Protein AF-A0A7V6GM90-F1 (afdb_monomer)

Sequence (138 aa):
MFFKKKVEKPKNPIGLILYRYDEILKNKIGKIIKIAVAGGKISPKRNSKLFGTVMCDFEEMKESISKEKLKTDYRSDKARDIVIEMIKDTENIVHALNEEGSSDYESKAILIKDLQNAINEKRATIRSKLRDVESDYY

Mean predicted aligned error: 7.91 Å

pLDDT: mean 79.5, std 15.37, range [30.75, 93.81]

Secondary structure (DSSP, 8-state):
-------PPPSSHHHHHHHHHHHIIIIIIHHHHHHHHTT----HHHHHHHHHHHHHHHHHHHHHTSTTT----HHHHHHHHHHHHHHHHHHHHHHHHH-SS---HHHHHHHHHHHHHHHHHHHHHHHHHHHHHHHTT-

Nearest PDB structures (foldseek):
  7o3y-assembly1_E  TM=4.471E-01  e=9.453E+00  Synechocystis sp. PCC 6803 substr. Kazusa
  2rai-assembly1_B  TM=3.451E-01  e=7.734E+00  Homo sapiens
  2raj-assembly1_A  TM=2.944E-01  e=6.996E+00  Homo sapiens

Foldseek 3Di:
DDPPDPPPQDPDLLSNLVVVVVCCCVPQCVVVLVCLLVLHDADLVVCVVSLVVLVVSLVVSLVCLDCVNDPDDPLVVVSSVLSNVLSVLVNVLSVLRNDPDDPCSPVNSVSSVVSVVSSVVSVVVSVVSVVVVVVVVD

Radius of gyration: 16.61 Å; Cα contacts (8 Å, |Δi|>4): 86; chains: 1; bounding box: 51×23×41 Å

Structure (mmCIF, N/CA/C/O backbone):
data_AF-A0A7V6GM90-F1
#
_entry.id   AF-A0A7V6GM90-F1
#
loop_
_atom_site.group_PDB
_atom_site.id
_atom_site.type_symbol
_atom_site.label_atom_id
_atom_site.label_alt_id
_atom_site.label_comp_id
_atom_site.label_asym_id
_atom_site.label_entity_id
_atom_site.label_seq_id
_atom_site.pdbx_PDB_ins_code
_atom_site.Cartn_x
_atom_site.Cartn_y
_atom_site.Cartn_z
_atom_site.occupancy
_atom_site.B_iso_or_equiv
_atom_site.auth_seq_id
_atom_site.auth_comp_id
_atom_site.auth_asym_id
_atom_site.auth_atom_id
_atom_site.pdbx_PDB_model_num
ATOM 1 N N . MET A 1 1 ? -32.138 7.429 -10.829 1.00 39.66 1 MET A N 1
ATOM 2 C CA . MET A 1 1 ? -30.930 8.282 -10.750 1.00 39.66 1 MET A CA 1
ATOM 3 C C . MET A 1 1 ? -30.227 7.950 -9.437 1.00 39.66 1 MET A C 1
ATOM 5 O O . MET A 1 1 ? -30.661 8.402 -8.388 1.00 39.66 1 MET A O 1
ATOM 9 N N . PHE A 1 2 ? -29.249 7.040 -9.452 1.00 40.84 2 PHE A N 1
ATOM 10 C CA . PHE A 1 2 ? -28.558 6.621 -8.228 1.00 40.84 2 PHE A CA 1
ATOM 11 C C . PHE A 1 2 ? -27.579 7.721 -7.812 1.00 40.84 2 PHE A C 1
ATOM 13 O O . PHE A 1 2 ? -26.503 7.855 -8.396 1.00 40.84 2 PHE A O 1
ATOM 20 N N . PHE A 1 3 ? -27.959 8.534 -6.826 1.00 42.16 3 PHE A N 1
ATOM 21 C CA . PHE A 1 3 ? -27.029 9.442 -6.168 1.00 42.16 3 PHE A CA 1
ATOM 22 C C . PHE A 1 3 ? -25.911 8.596 -5.552 1.00 42.16 3 PHE A C 1
ATOM 24 O O . PHE A 1 3 ? -26.138 7.863 -4.590 1.00 42.16 3 PHE A O 1
ATOM 31 N N . LYS A 1 4 ? -24.695 8.668 -6.110 1.00 40.38 4 LYS A N 1
ATOM 32 C CA . LYS A 1 4 ? -23.501 8.200 -5.400 1.00 40.38 4 LYS A CA 1
ATOM 33 C C . LYS A 1 4 ? -23.453 8.976 -4.087 1.00 40.38 4 LYS A C 1
ATOM 35 O O . LYS A 1 4 ? -23.179 10.175 -4.099 1.00 40.38 4 LYS A O 1
ATOM 40 N N . LYS A 1 5 ? -23.759 8.300 -2.977 1.00 43.19 5 LYS A N 1
ATOM 41 C CA . LYS A 1 5 ? -23.595 8.829 -1.621 1.00 43.19 5 LYS A CA 1
ATOM 42 C C . LYS A 1 5 ? -22.172 9.393 -1.549 1.00 43.19 5 LYS A C 1
ATOM 44 O O . LYS A 1 5 ? -21.223 8.669 -1.860 1.00 43.19 5 LYS A O 1
ATOM 49 N N . LYS A 1 6 ? -22.018 10.694 -1.259 1.00 45.88 6 LYS A N 1
ATOM 50 C CA . LYS A 1 6 ? -20.689 11.276 -1.014 1.00 45.88 6 LYS A CA 1
ATOM 51 C C . LYS A 1 6 ? -20.032 10.402 0.052 1.00 45.88 6 LYS A C 1
ATOM 53 O O . LYS A 1 6 ? -20.677 10.087 1.047 1.00 45.88 6 LYS A O 1
ATOM 58 N N . VAL A 1 7 ? -18.801 9.960 -0.196 1.00 53.28 7 VAL A N 1
ATOM 59 C CA . VAL A 1 7 ? -18.032 9.219 0.806 1.00 53.28 7 VAL A CA 1
ATOM 60 C C . VAL A 1 7 ? -17.772 10.207 1.937 1.00 53.28 7 VAL A C 1
ATOM 62 O O . VAL A 1 7 ? -16.913 11.077 1.818 1.00 53.28 7 VAL A O 1
ATOM 65 N N . GLU A 1 8 ? -18.602 10.161 2.973 1.00 58.19 8 GLU A N 1
ATOM 66 C CA . GLU A 1 8 ? -18.388 10.951 4.176 1.00 58.19 8 GLU A CA 1
ATOM 67 C C . GLU A 1 8 ? -17.139 10.429 4.879 1.00 58.19 8 GLU A C 1
ATOM 69 O O . GLU A 1 8 ? -16.893 9.222 4.943 1.00 58.19 8 GLU A O 1
ATOM 74 N N . LYS A 1 9 ? -16.323 11.356 5.383 1.00 61.56 9 LYS A N 1
ATOM 75 C CA . LYS A 1 9 ? -15.114 11.032 6.134 1.00 61.56 9 LYS A CA 1
ATOM 76 C C . LYS A 1 9 ? -15.503 10.158 7.340 1.00 61.56 9 LYS A C 1
ATOM 78 O O . LYS A 1 9 ? -16.331 10.602 8.139 1.00 61.56 9 LYS A O 1
ATOM 83 N N . PRO A 1 10 ? -14.929 8.951 7.500 1.00 64.00 10 PRO A N 1
ATOM 84 C CA . PRO A 1 10 ? -15.309 8.065 8.593 1.00 64.00 10 PRO A CA 1
ATOM 85 C C . PRO A 1 10 ? -15.008 8.696 9.955 1.00 64.00 10 PRO A C 1
ATOM 87 O O . PRO A 1 10 ? -13.974 9.345 10.128 1.00 64.00 10 PRO A O 1
ATOM 90 N N . LYS A 1 11 ? -15.906 8.490 10.926 1.00 66.56 11 LYS A N 1
ATOM 91 C CA . LYS A 1 11 ? -15.727 8.955 12.314 1.00 66.56 11 LYS A CA 1
ATOM 92 C C . LYS A 1 11 ? -14.864 8.001 13.148 1.00 66.56 11 LYS A C 1
ATOM 94 O O . LYS A 1 11 ? -14.221 8.442 14.094 1.00 66.56 11 LYS A O 1
ATOM 99 N N . ASN A 1 12 ? -14.829 6.713 12.792 1.00 74.19 12 ASN A N 1
ATOM 100 C CA . ASN A 1 12 ? -13.954 5.726 13.427 1.00 74.19 12 ASN A CA 1
ATOM 101 C C . ASN A 1 12 ? -12.483 5.987 13.020 1.00 74.19 12 ASN A C 1
ATOM 103 O O . ASN A 1 12 ? -12.217 6.090 11.818 1.00 74.19 12 ASN A O 1
ATOM 107 N N . PRO A 1 13 ? -11.528 6.038 13.972 1.00 76.50 13 PRO A N 1
ATOM 108 C CA . PRO A 1 13 ? -10.098 6.212 13.699 1.00 76.50 13 PRO A CA 1
ATOM 109 C C . PRO A 1 13 ? -9.518 5.250 12.649 1.00 76.50 13 PRO A C 1
ATOM 111 O O . PRO A 1 13 ? -8.800 5.686 11.752 1.00 76.50 13 PRO A O 1
ATOM 114 N N . ILE A 1 14 ? -9.874 3.963 12.688 1.00 79.50 14 ILE A N 1
ATOM 115 C CA . ILE A 1 14 ? -9.407 2.959 11.716 1.00 79.50 14 ILE A CA 1
ATOM 116 C C . ILE A 1 14 ? -10.013 3.225 10.336 1.00 79.50 14 ILE A C 1
ATOM 118 O O . ILE A 1 14 ? -9.309 3.198 9.326 1.00 79.50 14 ILE A O 1
ATOM 122 N N . GLY A 1 15 ? -11.308 3.547 10.289 1.00 78.25 15 GLY A N 1
ATOM 123 C CA . GLY A 1 15 ? -11.984 3.933 9.050 1.00 78.25 15 GLY A CA 1
ATOM 124 C C . GLY A 1 15 ? -11.352 5.174 8.415 1.00 78.25 15 GLY A C 1
ATOM 125 O O . GLY A 1 15 ? -11.141 5.220 7.205 1.00 78.25 15 GLY A O 1
ATOM 126 N N . LEU A 1 16 ? -10.992 6.167 9.231 1.00 81.12 16 LEU A N 1
ATOM 127 C CA . LEU A 1 16 ? -10.333 7.385 8.772 1.00 81.12 16 LEU A CA 1
ATOM 128 C C . LEU A 1 16 ? -8.952 7.096 8.171 1.00 81.12 16 LEU A C 1
ATOM 130 O O . LEU A 1 16 ? -8.565 7.704 7.173 1.00 81.12 16 LEU A O 1
ATOM 134 N N . ILE A 1 17 ? -8.215 6.163 8.760 1.00 84.44 17 ILE A N 1
ATOM 135 C CA . ILE A 1 17 ? -6.889 5.774 8.285 1.00 84.44 17 ILE A CA 1
ATOM 136 C C . ILE A 1 17 ? -6.986 5.001 6.977 1.00 84.44 17 ILE A C 1
ATOM 138 O O . ILE A 1 17 ? -6.261 5.315 6.039 1.00 84.44 17 ILE A O 1
ATOM 142 N N . LEU A 1 18 ? -7.945 4.088 6.854 1.00 83.88 18 LEU A N 1
ATOM 143 C CA . LEU A 1 18 ? -8.252 3.438 5.580 1.00 83.88 18 LEU A CA 1
ATOM 144 C C . LEU A 1 18 ? -8.627 4.450 4.495 1.00 83.88 18 LEU A C 1
ATOM 146 O O . LEU A 1 18 ? -8.143 4.358 3.372 1.00 83.88 18 LEU A O 1
ATOM 150 N N . TYR A 1 19 ? -9.435 5.455 4.837 1.00 82.88 19 TYR A N 1
ATOM 151 C CA . TYR A 1 19 ? -9.781 6.529 3.910 1.00 82.88 19 TYR A CA 1
ATOM 152 C C . TYR A 1 19 ? -8.533 7.298 3.440 1.00 82.88 19 TYR A C 1
ATOM 154 O O . TYR A 1 19 ? -8.343 7.490 2.240 1.00 82.88 19 TYR A O 1
ATOM 162 N N . ARG A 1 20 ? -7.642 7.686 4.363 1.00 86.06 20 ARG A N 1
ATOM 163 C CA . ARG A 1 20 ? -6.373 8.361 4.027 1.00 86.06 20 ARG A CA 1
ATOM 164 C C . ARG A 1 20 ? -5.456 7.483 3.175 1.00 86.06 20 ARG A C 1
ATOM 166 O O . ARG A 1 20 ? -4.880 7.965 2.203 1.00 86.06 20 ARG A O 1
ATOM 173 N N . TYR A 1 21 ? -5.363 6.196 3.501 1.00 88.88 21 TYR A N 1
ATOM 174 C CA . TYR A 1 21 ? -4.591 5.213 2.743 1.00 88.88 21 TYR A CA 1
ATOM 175 C C . TYR A 1 21 ? -5.094 5.132 1.294 1.00 88.88 21 TYR A C 1
ATOM 177 O O . TYR A 1 21 ? -4.315 5.212 0.340 1.00 88.88 21 TYR A O 1
ATOM 185 N N . ASP A 1 22 ? -6.415 5.050 1.119 1.00 86.56 22 ASP A N 1
ATOM 186 C CA . ASP A 1 22 ? -7.063 5.017 -0.190 1.00 86.56 22 ASP A CA 1
ATOM 187 C C . ASP A 1 22 ? -6.796 6.304 -0.992 1.00 86.56 22 ASP A C 1
ATOM 189 O O . ASP A 1 22 ? -6.551 6.236 -2.202 1.00 86.56 22 ASP A O 1
ATOM 193 N N . GLU A 1 23 ? -6.795 7.471 -0.340 1.00 88.06 23 GLU A N 1
ATOM 194 C CA . GLU A 1 23 ? -6.454 8.745 -0.979 1.00 88.06 23 GLU A CA 1
ATOM 195 C C . GLU A 1 23 ? -4.996 8.801 -1.442 1.00 88.06 23 GLU A C 1
ATOM 197 O O . GLU A 1 23 ? -4.742 9.251 -2.562 1.00 88.06 23 GLU A O 1
ATOM 202 N N . ILE A 1 24 ? -4.045 8.307 -0.645 1.00 89.50 24 ILE A N 1
ATOM 203 C CA . ILE A 1 24 ? -2.628 8.223 -1.036 1.00 89.50 24 ILE A CA 1
ATOM 204 C C . ILE A 1 24 ? -2.479 7.332 -2.270 1.00 89.50 24 ILE A C 1
ATOM 206 O O . ILE A 1 24 ? -1.895 7.750 -3.278 1.00 89.50 24 ILE A O 1
ATOM 210 N N . LEU A 1 25 ? -3.071 6.134 -2.244 1.00 87.31 25 LEU A N 1
ATOM 211 C CA . LEU A 1 25 ? -3.025 5.218 -3.381 1.00 87.31 25 LEU A CA 1
ATOM 212 C C . LEU A 1 25 ? -3.652 5.822 -4.635 1.00 87.31 25 LEU A C 1
ATOM 214 O O . LEU A 1 25 ? -3.119 5.658 -5.727 1.00 87.31 25 LEU A O 1
ATOM 218 N N . LYS A 1 26 ? -4.777 6.525 -4.512 1.00 87.38 26 LYS A N 1
ATOM 219 C CA . LYS A 1 26 ? -5.480 7.073 -5.673 1.00 87.38 26 LYS A CA 1
ATOM 220 C C . LYS A 1 26 ? -4.796 8.314 -6.243 1.00 87.38 26 LYS A C 1
ATOM 222 O O . LYS A 1 26 ? -4.665 8.428 -7.463 1.00 87.38 26 LYS A O 1
ATOM 227 N N . ASN A 1 27 ? -4.388 9.235 -5.374 1.00 88.31 27 ASN A N 1
ATOM 228 C CA . ASN A 1 27 ? -4.007 10.591 -5.763 1.00 88.31 27 ASN A CA 1
ATOM 229 C C . ASN A 1 27 ? -2.490 10.788 -5.841 1.00 88.31 27 ASN A C 1
ATOM 231 O O . ASN A 1 27 ? -2.042 11.580 -6.667 1.00 88.31 27 ASN A O 1
ATOM 235 N N . LYS A 1 28 ? -1.703 10.077 -5.020 1.00 88.69 28 LYS A N 1
ATOM 236 C CA . LYS A 1 28 ? -0.241 10.240 -4.966 1.00 88.69 28 LYS A CA 1
ATOM 237 C C . LYS A 1 28 ? 0.471 9.216 -5.849 1.00 88.69 28 LYS A C 1
ATOM 239 O O . LYS A 1 28 ? 1.167 9.602 -6.782 1.00 88.69 28 LYS A O 1
ATOM 244 N N . ILE A 1 29 ? 0.257 7.918 -5.621 1.00 90.25 29 ILE A N 1
ATOM 245 C CA . ILE A 1 29 ? 1.088 6.856 -6.237 1.00 90.25 29 ILE A CA 1
ATOM 246 C C . ILE A 1 29 ? 0.382 6.000 -7.294 1.00 90.25 29 ILE A C 1
ATOM 248 O O . ILE A 1 29 ? 1.037 5.290 -8.055 1.00 90.25 29 ILE A O 1
ATOM 252 N N . GLY A 1 30 ? -0.939 6.110 -7.441 1.00 89.94 30 GLY A N 1
ATOM 253 C CA . GLY A 1 30 ? -1.724 5.209 -8.292 1.00 89.94 30 GLY A CA 1
ATOM 254 C C . GLY A 1 30 ? -1.358 5.232 -9.773 1.00 89.94 30 GLY A C 1
ATOM 255 O O . GLY A 1 30 ? -1.372 4.189 -10.424 1.00 89.94 30 GLY A O 1
ATOM 256 N N . LYS A 1 31 ? -0.998 6.398 -10.327 1.00 90.69 31 LYS A N 1
ATOM 257 C CA . LYS A 1 31 ? -0.543 6.491 -11.727 1.00 90.69 31 LYS A CA 1
ATOM 258 C C . LYS A 1 31 ? 0.802 5.793 -11.933 1.00 90.69 31 LYS A C 1
ATOM 260 O O . LYS A 1 31 ? 0.968 5.098 -12.928 1.00 90.69 31 LYS A O 1
ATOM 265 N N . ILE A 1 32 ? 1.726 5.950 -10.988 1.00 90.00 32 ILE A N 1
ATOM 266 C CA . ILE A 1 32 ? 3.071 5.365 -11.055 1.00 90.00 32 ILE A CA 1
ATOM 267 C C . ILE A 1 32 ? 2.976 3.846 -10.989 1.00 90.00 32 ILE A C 1
ATOM 269 O O . ILE A 1 32 ? 3.553 3.163 -11.828 1.00 90.00 32 ILE A O 1
ATOM 273 N N . ILE A 1 33 ? 2.178 3.325 -10.054 1.00 90.12 33 ILE A N 1
ATOM 274 C CA . ILE A 1 33 ? 1.984 1.881 -9.915 1.00 90.12 33 ILE A CA 1
ATOM 275 C C . ILE A 1 33 ? 1.371 1.290 -11.189 1.00 90.12 33 ILE A C 1
ATOM 277 O O . ILE A 1 33 ? 1.848 0.273 -11.676 1.00 90.12 33 ILE A O 1
ATOM 281 N N . LYS A 1 34 ? 0.363 1.946 -11.783 1.00 90.69 34 LYS A N 1
ATOM 282 C CA . LYS A 1 34 ? -0.235 1.48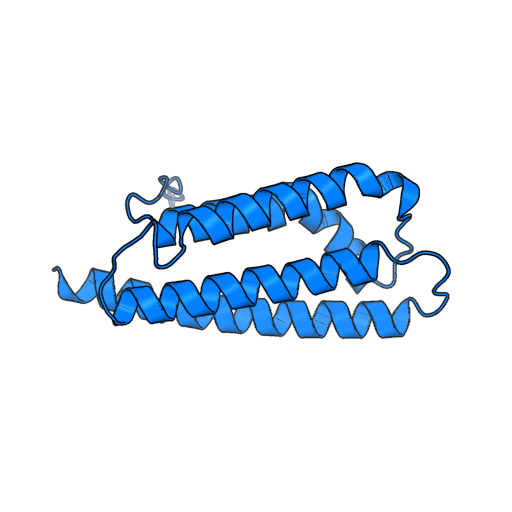5 -13.049 1.00 90.69 34 LYS A CA 1
ATOM 283 C C . LYS A 1 34 ? 0.782 1.390 -14.184 1.00 90.69 34 LYS A C 1
ATOM 285 O O . LYS A 1 34 ? 0.752 0.425 -14.937 1.00 90.69 34 LYS A O 1
ATOM 290 N N . ILE A 1 35 ? 1.658 2.386 -14.307 1.00 89.56 35 ILE A N 1
ATOM 291 C CA . ILE A 1 35 ? 2.713 2.381 -15.325 1.00 89.56 35 ILE A CA 1
ATOM 292 C C . ILE A 1 35 ? 3.694 1.235 -15.055 1.00 89.56 35 ILE A C 1
ATOM 294 O O . ILE A 1 35 ? 4.033 0.509 -15.982 1.00 89.56 35 ILE A O 1
ATOM 298 N N . ALA A 1 36 ? 4.103 1.034 -13.801 1.00 88.50 36 ALA A N 1
ATOM 299 C CA . ALA A 1 36 ? 5.039 -0.026 -13.435 1.00 88.50 36 ALA A CA 1
ATOM 300 C C . ALA A 1 36 ? 4.474 -1.436 -13.671 1.00 88.50 36 ALA A C 1
ATOM 302 O O . ALA A 1 36 ? 5.163 -2.281 -14.229 1.00 88.50 36 ALA A O 1
ATOM 303 N N . VAL A 1 37 ? 3.203 -1.679 -13.331 1.00 88.56 37 VAL A N 1
ATOM 304 C CA . VAL A 1 37 ? 2.519 -2.961 -13.598 1.00 88.56 37 VAL A CA 1
ATOM 305 C C . VAL A 1 37 ? 2.390 -3.235 -15.100 1.00 88.56 37 VAL A C 1
ATOM 307 O O . VAL A 1 37 ? 2.384 -4.388 -15.516 1.00 88.56 37 VAL A O 1
ATOM 310 N N . ALA A 1 38 ? 2.329 -2.192 -15.930 1.00 88.12 38 ALA A N 1
ATOM 311 C CA . ALA A 1 38 ? 2.358 -2.320 -17.386 1.00 88.12 38 ALA A CA 1
ATOM 312 C C . ALA A 1 38 ? 3.776 -2.552 -17.957 1.00 88.12 38 ALA A C 1
ATOM 314 O O . ALA A 1 38 ? 3.957 -2.471 -19.169 1.00 88.12 38 ALA A O 1
ATOM 315 N N . GLY A 1 39 ? 4.787 -2.779 -17.107 1.00 84.06 39 GLY A N 1
ATOM 316 C CA . GLY A 1 39 ? 6.193 -2.912 -17.511 1.00 84.06 39 GLY A CA 1
ATOM 317 C C . GLY A 1 39 ? 6.855 -1.580 -17.883 1.00 84.06 39 GLY A C 1
ATOM 318 O O . GLY A 1 39 ? 7.929 -1.550 -18.482 1.00 84.06 39 GLY A O 1
ATOM 319 N N . GLY A 1 40 ? 6.213 -0.454 -17.567 1.00 83.94 40 GLY A N 1
ATOM 320 C CA . GLY A 1 40 ? 6.696 0.873 -17.914 1.00 83.94 40 GLY A CA 1
ATOM 321 C C . GLY A 1 40 ? 7.881 1.320 -17.058 1.00 83.94 40 GLY A C 1
ATOM 322 O O . GLY A 1 40 ? 7.942 1.088 -15.850 1.00 83.94 40 GLY A O 1
ATOM 323 N N . LYS A 1 41 ? 8.807 2.054 -17.681 1.00 82.81 41 LYS A N 1
ATOM 324 C CA . LYS A 1 41 ? 9.975 2.616 -16.999 1.00 82.81 41 LYS A CA 1
ATOM 325 C C . LYS A 1 41 ? 9.583 3.794 -16.106 1.00 82.81 41 LYS A C 1
ATOM 327 O O . LYS A 1 41 ? 9.188 4.856 -16.587 1.00 82.81 41 LYS A O 1
ATOM 332 N N . ILE A 1 42 ? 9.772 3.628 -14.801 1.00 85.88 42 ILE A N 1
ATOM 333 C CA . ILE A 1 42 ? 9.669 4.705 -13.811 1.00 85.88 42 ILE A CA 1
ATOM 334 C C . ILE A 1 42 ? 11.053 5.317 -13.597 1.00 85.88 42 ILE A C 1
ATOM 336 O O . ILE A 1 42 ? 12.058 4.615 -13.582 1.00 85.88 42 ILE A O 1
ATOM 340 N N . SER A 1 43 ? 11.116 6.643 -13.460 1.00 86.06 43 SER A N 1
ATOM 341 C CA . SER A 1 43 ? 12.348 7.347 -13.093 1.00 86.06 43 SER A CA 1
ATOM 342 C C . SER A 1 43 ? 12.342 7.627 -11.587 1.00 86.06 43 SER A C 1
ATOM 344 O O . SER A 1 43 ? 11.569 8.494 -11.164 1.00 86.06 43 SER A O 1
ATOM 346 N N . PRO A 1 44 ? 13.189 6.956 -10.783 1.00 85.00 44 PRO A N 1
ATOM 347 C CA . PRO A 1 44 ? 13.267 7.200 -9.344 1.00 85.00 44 PRO A CA 1
ATOM 348 C C . PRO A 1 44 ? 13.590 8.658 -9.023 1.00 85.00 44 PRO A C 1
ATOM 350 O O . PRO A 1 44 ? 12.849 9.304 -8.292 1.00 85.00 44 PRO A O 1
ATOM 353 N N . LYS A 1 45 ? 14.592 9.246 -9.695 1.00 86.25 45 LYS A N 1
ATOM 354 C CA . LYS A 1 45 ? 14.984 10.658 -9.511 1.00 86.25 45 LYS A CA 1
ATOM 355 C C . LYS A 1 45 ? 13.833 11.647 -9.672 1.00 86.25 45 LYS A C 1
ATOM 357 O O . LYS A 1 45 ? 13.748 12.610 -8.920 1.00 86.25 45 LYS A O 1
ATOM 362 N N . ARG A 1 46 ? 12.941 11.419 -10.644 1.00 86.38 46 ARG A N 1
ATOM 363 C CA . ARG A 1 46 ? 11.780 12.296 -10.877 1.00 86.38 46 ARG A CA 1
ATOM 364 C C . ARG A 1 46 ? 10.692 12.138 -9.815 1.00 86.38 46 ARG A C 1
ATOM 366 O O . ARG A 1 46 ? 9.911 13.062 -9.625 1.00 86.38 46 ARG A O 1
ATOM 373 N N . ASN A 1 47 ? 10.632 10.987 -9.147 1.00 87.88 47 ASN A N 1
ATOM 374 C CA . ASN A 1 47 ? 9.574 10.642 -8.197 1.00 87.88 47 ASN A CA 1
ATOM 375 C C . ASN A 1 47 ? 10.057 10.581 -6.738 1.00 87.88 47 ASN A C 1
ATOM 377 O O . ASN A 1 47 ? 9.235 10.413 -5.844 1.00 87.88 47 ASN A O 1
ATOM 381 N N . SER A 1 48 ? 11.349 10.776 -6.470 1.00 87.50 48 SER A N 1
ATOM 382 C CA . SER A 1 48 ? 11.966 10.631 -5.144 1.00 87.50 48 SER A CA 1
ATOM 383 C C . SER A 1 48 ? 11.280 11.471 -4.063 1.00 87.50 48 SER A C 1
ATOM 385 O O . SER A 1 48 ? 10.961 10.960 -2.994 1.00 87.50 48 SER A O 1
ATOM 387 N N . LYS A 1 49 ? 10.961 12.739 -4.357 1.00 90.50 49 LYS A N 1
ATOM 388 C CA . LYS A 1 49 ? 10.241 13.627 -3.426 1.00 90.50 49 LYS A CA 1
ATOM 389 C C . LYS A 1 49 ? 8.833 13.118 -3.105 1.00 90.50 49 LYS A C 1
ATOM 391 O O . LYS A 1 49 ? 8.381 13.211 -1.965 1.00 90.50 49 LYS A O 1
ATOM 396 N N . LEU A 1 50 ? 8.136 12.590 -4.110 1.00 91.81 50 LEU A N 1
ATOM 397 C CA . LEU A 1 50 ? 6.803 12.019 -3.940 1.00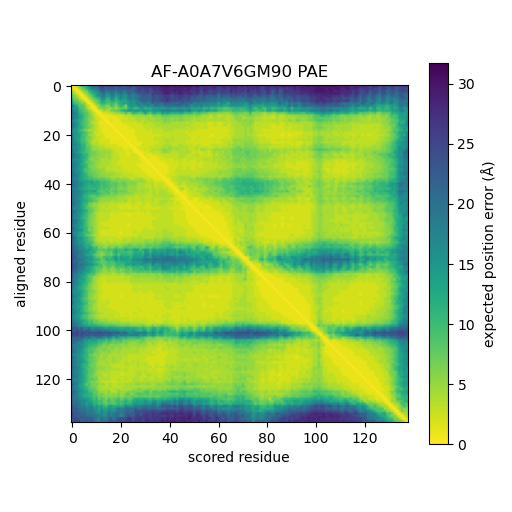 91.81 50 LEU A CA 1
ATOM 398 C C . LEU A 1 50 ? 6.868 10.742 -3.098 1.00 91.81 50 LEU A C 1
ATOM 400 O O . LEU A 1 50 ? 6.078 10.598 -2.173 1.00 91.81 50 LEU A O 1
ATOM 404 N N . PHE A 1 51 ? 7.825 9.857 -3.382 1.00 92.31 51 PHE A N 1
ATOM 405 C CA . PHE A 1 51 ? 8.053 8.648 -2.595 1.00 92.31 51 PHE A CA 1
ATOM 406 C C . PHE A 1 51 ? 8.386 8.980 -1.140 1.00 92.31 51 PHE A C 1
ATOM 408 O O . PHE A 1 51 ? 7.756 8.424 -0.250 1.00 92.31 51 PHE A O 1
ATOM 415 N N . GLY A 1 52 ? 9.268 9.953 -0.892 1.00 91.31 52 GLY A N 1
ATOM 416 C CA . GLY A 1 52 ? 9.561 10.432 0.461 1.00 91.31 52 GLY A CA 1
ATOM 417 C C . GLY A 1 52 ? 8.320 10.962 1.183 1.00 91.31 52 GLY A C 1
ATOM 418 O O . GLY A 1 52 ? 8.070 10.593 2.322 1.00 91.31 52 GLY A O 1
ATOM 419 N N . THR A 1 53 ? 7.488 11.750 0.494 1.00 93.12 53 THR A N 1
ATOM 420 C CA . THR A 1 53 ? 6.229 12.269 1.064 1.00 93.12 53 THR A CA 1
ATOM 421 C C . THR A 1 53 ? 5.289 11.134 1.471 1.00 93.12 53 THR A C 1
ATOM 423 O O . THR A 1 53 ? 4.719 11.167 2.554 1.00 93.12 53 THR A O 1
ATOM 426 N N . VAL A 1 54 ? 5.144 10.122 0.612 1.00 92.50 54 VAL A N 1
ATOM 427 C CA . VAL A 1 54 ? 4.281 8.958 0.859 1.00 92.50 54 VAL A CA 1
ATOM 428 C C . VAL A 1 54 ? 4.775 8.142 2.049 1.00 92.50 54 VAL A C 1
ATOM 430 O O . VAL A 1 54 ? 3.957 7.718 2.859 1.00 92.50 54 VAL A O 1
ATOM 433 N N . MET A 1 55 ? 6.092 7.956 2.182 1.00 93.06 55 MET A N 1
ATOM 434 C CA . MET A 1 55 ? 6.666 7.278 3.347 1.00 93.06 55 MET A CA 1
ATOM 435 C C . MET A 1 55 ? 6.384 8.046 4.641 1.00 93.06 55 MET A C 1
ATOM 437 O O . MET A 1 55 ? 5.932 7.443 5.609 1.00 93.06 55 MET A O 1
ATOM 441 N N . CYS A 1 56 ? 6.552 9.373 4.642 1.00 93.62 56 CYS A N 1
ATOM 442 C CA . CYS A 1 56 ? 6.203 10.198 5.801 1.00 93.62 56 CYS A CA 1
ATOM 443 C C . CYS A 1 56 ? 4.712 10.089 6.156 1.00 93.62 56 CYS A C 1
ATOM 445 O O . CYS A 1 56 ? 4.379 9.881 7.320 1.00 93.62 56 CYS A O 1
ATOM 447 N N . ASP A 1 57 ? 3.810 10.156 5.166 1.00 92.88 57 ASP A N 1
ATOM 448 C CA . ASP A 1 57 ? 2.373 9.987 5.423 1.00 92.88 57 ASP A CA 1
ATOM 449 C C . ASP A 1 57 ? 2.078 8.619 6.068 1.00 92.88 57 ASP A C 1
ATOM 451 O O . ASP A 1 57 ? 1.250 8.509 6.972 1.00 92.88 57 ASP A O 1
ATOM 455 N N . PHE A 1 58 ? 2.742 7.555 5.604 1.00 93.19 58 PHE A N 1
ATOM 456 C CA . PHE A 1 58 ? 2.574 6.208 6.143 1.00 93.19 58 PHE A CA 1
ATOM 457 C C . PHE A 1 58 ? 3.113 6.063 7.564 1.00 93.19 58 PHE A C 1
ATOM 459 O O . PHE A 1 58 ? 2.478 5.393 8.382 1.00 93.19 58 PHE A O 1
ATOM 466 N N . GLU A 1 59 ? 4.234 6.700 7.892 1.00 93.00 59 GLU A N 1
ATOM 467 C CA . GLU A 1 59 ? 4.748 6.760 9.262 1.00 93.00 59 GLU A CA 1
ATOM 468 C C . GLU A 1 59 ? 3.768 7.465 10.201 1.00 93.00 59 GLU A C 1
ATOM 470 O O . GLU A 1 59 ? 3.388 6.883 11.218 1.00 93.00 59 GLU A O 1
ATOM 475 N N . GLU A 1 60 ? 3.264 8.643 9.821 1.00 91.12 60 GLU A N 1
ATOM 476 C CA . GLU A 1 60 ? 2.251 9.368 10.599 1.00 91.12 60 GLU A CA 1
ATOM 477 C C . GLU A 1 60 ? 0.984 8.524 10.811 1.00 91.12 60 GLU A C 1
ATOM 479 O O . GLU A 1 60 ? 0.399 8.490 11.899 1.00 91.12 60 GLU A O 1
ATOM 484 N N . MET A 1 61 ? 0.550 7.804 9.773 1.00 90.19 61 MET A N 1
ATOM 485 C CA . MET A 1 61 ? -0.607 6.917 9.859 1.00 90.19 61 MET A CA 1
ATOM 486 C C . MET A 1 61 ? -0.363 5.761 10.828 1.00 90.19 61 MET A C 1
ATOM 488 O O . MET A 1 61 ? -1.207 5.537 11.698 1.00 90.19 61 MET A O 1
ATOM 492 N N . LYS A 1 62 ? 0.780 5.068 10.725 1.00 90.38 62 LYS A N 1
ATOM 493 C CA . LYS A 1 62 ? 1.173 3.990 11.650 1.00 90.38 62 LYS A CA 1
ATOM 494 C C . LYS A 1 62 ? 1.242 4.494 13.090 1.00 90.38 62 LYS A C 1
ATOM 496 O O . LYS A 1 62 ? 0.733 3.832 13.991 1.00 90.38 62 LYS A O 1
ATOM 501 N N . GLU A 1 63 ? 1.810 5.677 13.304 1.00 88.19 63 GLU A N 1
ATOM 502 C CA . GLU A 1 63 ? 1.911 6.288 14.627 1.00 88.19 63 GLU A CA 1
ATOM 503 C C . GLU A 1 63 ? 0.526 6.607 15.208 1.00 88.19 63 GLU A C 1
ATOM 505 O O . GLU A 1 63 ? 0.257 6.322 16.373 1.00 88.19 63 GLU A O 1
ATOM 510 N N . SER A 1 64 ? -0.387 7.145 14.395 1.00 85.06 64 SER A N 1
ATOM 511 C CA . SER A 1 64 ? -1.740 7.507 14.838 1.00 85.06 64 SER A CA 1
ATOM 512 C C . SER A 1 64 ? -2.598 6.312 15.266 1.00 85.06 64 SER A C 1
ATOM 514 O O . SER A 1 64 ? -3.483 6.462 16.108 1.00 85.06 64 SER A O 1
ATOM 516 N N . ILE A 1 65 ? -2.328 5.126 14.711 1.00 84.31 65 ILE A N 1
ATOM 517 C CA . ILE A 1 65 ? -3.006 3.875 15.068 1.00 84.31 65 ILE A CA 1
ATOM 518 C C . ILE A 1 65 ? -2.159 2.998 15.982 1.00 84.31 65 ILE A C 1
ATOM 520 O O . ILE A 1 65 ? -2.522 1.8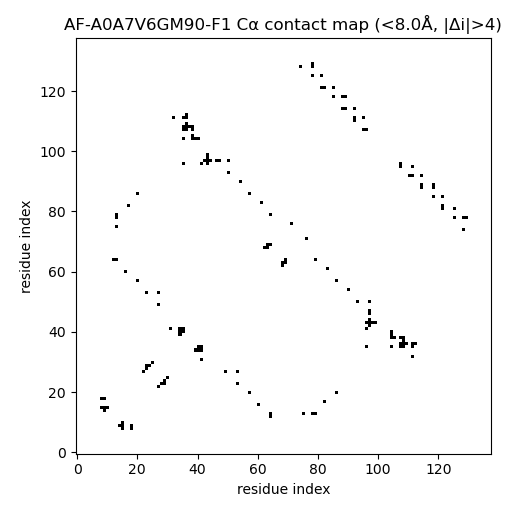46 16.194 1.00 84.31 65 ILE A O 1
ATOM 524 N N . SER A 1 66 ? -1.040 3.492 16.515 1.00 82.62 66 SER A N 1
ATOM 525 C CA . SER A 1 66 ? -0.203 2.694 17.405 1.00 82.62 66 SER A CA 1
ATOM 526 C C . SER A 1 66 ? -0.988 2.281 18.653 1.00 82.62 66 SER A C 1
ATOM 528 O O . SER A 1 66 ? -1.894 2.985 19.106 1.00 82.62 66 SER A O 1
ATOM 530 N N . LYS A 1 67 ? -0.625 1.137 19.243 1.00 74.88 67 LYS A N 1
ATOM 531 C CA . LYS A 1 67 ? -1.257 0.639 20.480 1.00 74.88 67 LYS A CA 1
ATOM 532 C C . LYS A 1 67 ? -1.161 1.639 21.639 1.00 74.88 67 LYS A C 1
ATOM 534 O O . LYS A 1 67 ? -2.003 1.623 22.532 1.00 74.88 67 LYS A O 1
ATOM 539 N N . GLU A 1 68 ? -0.158 2.512 21.610 1.00 73.19 68 GLU A N 1
ATOM 540 C CA . GLU A 1 68 ? 0.047 3.564 22.605 1.00 73.19 68 GLU A CA 1
ATOM 541 C C . GLU A 1 68 ? -0.946 4.720 22.441 1.00 73.19 68 GLU A C 1
ATOM 543 O O . GLU A 1 68 ? -1.464 5.226 23.436 1.00 73.19 68 GLU A O 1
ATOM 548 N N . LYS A 1 69 ? -1.241 5.122 21.195 1.00 71.88 69 LYS A N 1
ATOM 549 C CA . LYS A 1 69 ? -2.116 6.269 20.900 1.00 71.88 69 LYS A CA 1
ATOM 550 C C . LYS A 1 69 ? -3.583 5.896 20.738 1.00 71.88 69 LYS A C 1
ATOM 552 O O . LYS A 1 69 ? -4.455 6.717 21.019 1.00 71.88 69 LYS A O 1
ATOM 557 N N . LEU A 1 70 ? -3.872 4.672 20.309 1.00 71.56 70 LEU A N 1
ATOM 558 C CA . LEU A 1 70 ? -5.226 4.215 20.051 1.00 71.56 70 LEU A CA 1
ATOM 559 C C . LEU A 1 70 ? -5.503 2.936 20.846 1.00 71.56 70 LEU A C 1
ATOM 561 O O . LEU A 1 70 ? -5.121 1.837 20.450 1.00 71.56 70 LEU A O 1
ATOM 565 N N . LYS A 1 71 ? -6.216 3.064 21.967 1.00 72.06 71 LYS A N 1
ATOM 566 C CA . LYS A 1 71 ? -6.769 1.908 22.683 1.00 72.06 71 LYS A CA 1
ATOM 567 C C . LYS A 1 71 ? -8.055 1.480 21.989 1.00 72.06 71 LYS A C 1
ATOM 569 O O . LYS A 1 71 ? -8.997 2.265 21.914 1.00 72.06 71 LYS A O 1
ATOM 574 N N . THR A 1 72 ? -8.092 0.257 21.477 1.00 67.19 72 THR A N 1
ATOM 575 C CA . THR A 1 72 ? -9.288 -0.300 20.836 1.00 67.19 72 THR A CA 1
ATOM 576 C C . THR A 1 72 ? -9.609 -1.683 21.368 1.00 67.19 72 THR A C 1
ATOM 578 O O . THR A 1 72 ? -8.799 -2.303 22.052 1.00 67.19 72 THR A O 1
ATOM 581 N N . ASP A 1 73 ? -10.809 -2.159 21.063 1.00 69.44 73 ASP A N 1
ATOM 582 C CA . ASP A 1 73 ? -11.212 -3.530 21.324 1.00 69.44 73 ASP A CA 1
ATOM 583 C C . ASP A 1 73 ? -10.470 -4.522 20.406 1.00 69.44 73 ASP A C 1
ATOM 585 O O . ASP A 1 73 ? -9.893 -4.159 19.378 1.00 69.44 73 ASP A O 1
ATOM 589 N N . TYR A 1 74 ? -10.500 -5.807 20.763 1.00 64.56 74 TYR A N 1
ATOM 590 C CA . TYR A 1 74 ? -9.764 -6.866 20.060 1.00 64.56 74 TYR A CA 1
ATOM 591 C C . TYR A 1 74 ? -10.096 -6.968 18.557 1.00 64.56 74 TYR A C 1
ATOM 593 O O . TYR A 1 74 ? -9.231 -7.304 17.743 1.00 64.56 74 TYR A O 1
ATOM 601 N N . ARG A 1 75 ? -11.344 -6.678 18.158 1.00 63.75 75 ARG A N 1
ATOM 602 C CA . ARG A 1 75 ? -11.758 -6.707 16.744 1.00 63.75 75 ARG A CA 1
ATOM 603 C C . ARG A 1 75 ? -11.112 -5.567 15.954 1.00 63.75 75 ARG A C 1
ATOM 605 O O . ARG A 1 75 ? -10.590 -5.802 14.862 1.00 63.75 75 ARG A O 1
ATOM 612 N N . SER A 1 76 ? -11.085 -4.368 16.526 1.00 70.81 76 SER A N 1
ATOM 613 C CA . SER A 1 76 ? -10.394 -3.209 15.959 1.00 70.81 76 SER A CA 1
ATOM 614 C C . SER A 1 76 ? -8.873 -3.375 15.955 1.00 70.81 76 SER A C 1
ATOM 616 O O . SER A 1 76 ? -8.226 -2.946 15.003 1.00 70.81 76 SER A O 1
ATOM 618 N N . ASP A 1 77 ? -8.295 -4.071 16.938 1.00 78.50 77 ASP A N 1
ATOM 619 C CA . ASP A 1 77 ? -6.866 -4.419 16.945 1.00 78.50 77 ASP A CA 1
ATOM 620 C C . ASP A 1 77 ? -6.490 -5.270 15.722 1.00 78.50 77 ASP A C 1
ATOM 622 O O . ASP A 1 77 ? -5.538 -4.950 15.014 1.00 78.50 77 ASP A O 1
ATOM 626 N N . LYS A 1 78 ? -7.301 -6.279 15.374 1.00 80.56 78 LYS A N 1
ATOM 627 C CA . LYS A 1 78 ? -7.082 -7.055 14.140 1.00 80.56 78 LYS A CA 1
ATOM 628 C C . LYS A 1 78 ? -7.207 -6.209 12.876 1.00 80.56 78 LYS A C 1
ATOM 630 O O . LYS A 1 78 ? -6.505 -6.465 11.904 1.00 80.56 78 LYS A O 1
ATOM 635 N N . ALA A 1 79 ? -8.143 -5.261 12.839 1.00 81.12 79 ALA A N 1
ATOM 636 C CA . ALA A 1 79 ? -8.292 -4.376 11.687 1.00 81.12 79 ALA A CA 1
ATOM 637 C C . ALA A 1 79 ? -7.077 -3.447 11.550 1.00 81.12 79 ALA A C 1
ATOM 639 O O . ALA A 1 79 ? -6.570 -3.279 10.444 1.00 81.12 79 ALA A O 1
ATOM 640 N N . ARG A 1 80 ? -6.569 -2.912 12.666 1.00 85.00 80 ARG A N 1
ATOM 641 C CA . ARG A 1 80 ? -5.326 -2.135 12.721 1.00 85.00 80 ARG A CA 1
ATOM 642 C C . ARG A 1 80 ? -4.143 -2.932 12.184 1.00 85.00 80 ARG A C 1
ATOM 644 O O . ARG A 1 80 ? -3.431 -2.411 11.333 1.00 85.00 80 ARG A O 1
ATOM 651 N N . ASP A 1 81 ? -3.947 -4.163 12.648 1.00 87.12 81 ASP A N 1
ATOM 652 C CA . ASP A 1 81 ? -2.810 -4.986 12.220 1.00 87.12 81 ASP A CA 1
ATOM 653 C C . ASP A 1 81 ? -2.828 -5.192 10.695 1.00 87.12 81 ASP A C 1
ATOM 655 O O . ASP A 1 81 ? -1.819 -4.973 10.028 1.00 87.12 81 ASP A O 1
ATOM 659 N N . ILE A 1 82 ? -4.001 -5.472 10.113 1.00 88.75 82 ILE A N 1
ATOM 660 C CA . ILE A 1 82 ? -4.142 -5.612 8.655 1.00 88.75 82 ILE A CA 1
ATOM 661 C C . ILE A 1 82 ? -3.856 -4.285 7.931 1.00 88.75 82 ILE A C 1
ATOM 663 O O . ILE A 1 82 ? -3.231 -4.288 6.871 1.00 88.75 82 ILE A O 1
ATOM 667 N N . VAL A 1 83 ? -4.278 -3.139 8.480 1.00 88.38 83 VAL A N 1
ATOM 668 C CA . VAL A 1 83 ? -3.950 -1.819 7.906 1.00 88.38 83 VAL A CA 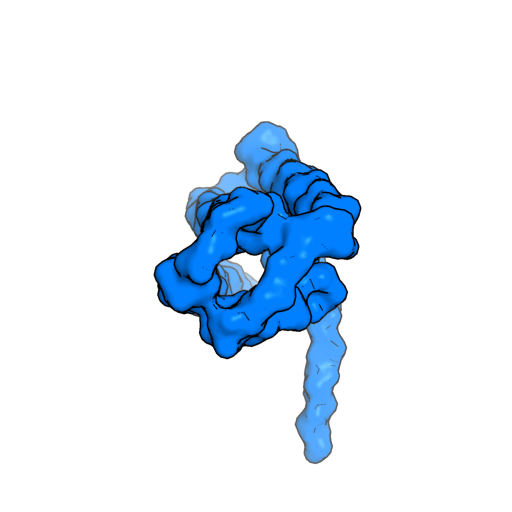1
ATOM 669 C C . VAL A 1 83 ? -2.441 -1.581 7.902 1.00 88.38 83 VAL A C 1
ATOM 671 O O . VAL A 1 83 ? -1.905 -1.108 6.901 1.00 88.38 83 VAL A O 1
ATOM 674 N N . ILE A 1 84 ? -1.750 -1.919 8.992 1.00 91.31 84 ILE A N 1
ATOM 675 C CA . ILE A 1 84 ? -0.291 -1.789 9.086 1.00 91.31 84 ILE A CA 1
ATOM 676 C C . ILE A 1 84 ? 0.390 -2.685 8.047 1.00 91.31 84 ILE A C 1
ATOM 678 O O . ILE A 1 84 ? 1.309 -2.234 7.365 1.00 91.31 84 ILE A O 1
ATOM 682 N N . GLU A 1 85 ? -0.079 -3.921 7.868 1.00 92.19 85 GLU A N 1
ATOM 683 C CA . GLU A 1 85 ? 0.432 -4.809 6.820 1.00 92.19 85 GLU A CA 1
ATOM 684 C C . GLU A 1 85 ? 0.201 -4.245 5.412 1.00 92.19 85 GLU A C 1
ATOM 686 O O . GLU A 1 85 ? 1.110 -4.271 4.588 1.00 92.19 85 GLU A O 1
ATOM 691 N N . MET A 1 86 ? -0.977 -3.678 5.132 1.00 91.81 86 MET A N 1
ATOM 692 C CA . MET A 1 86 ? -1.254 -3.032 3.843 1.00 91.81 86 MET A CA 1
ATOM 693 C C . MET A 1 86 ? -0.331 -1.839 3.578 1.00 91.81 86 MET A C 1
ATOM 695 O O . MET A 1 86 ? 0.128 -1.645 2.448 1.00 91.81 86 MET A O 1
ATOM 699 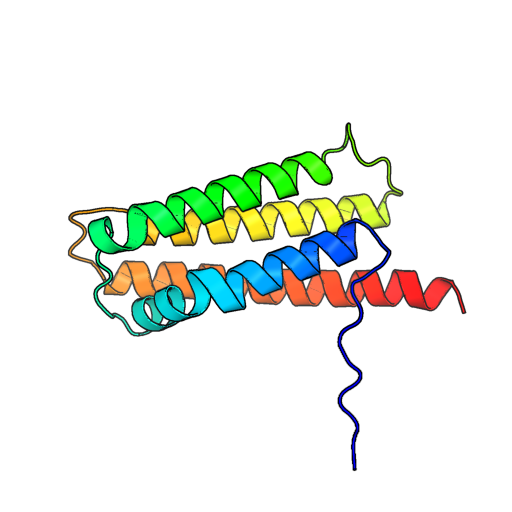N N . ILE A 1 87 ? -0.059 -1.030 4.608 1.00 93.50 87 ILE A N 1
ATOM 700 C CA . ILE A 1 87 ? 0.915 0.063 4.527 1.00 93.50 87 ILE A CA 1
ATOM 701 C C . ILE A 1 87 ? 2.286 -0.515 4.175 1.00 93.50 87 ILE A C 1
ATOM 703 O O . ILE A 1 87 ? 2.871 -0.086 3.186 1.00 93.50 87 ILE A O 1
ATOM 707 N N . LYS A 1 88 ? 2.739 -1.548 4.890 1.00 93.81 88 LYS A N 1
ATOM 708 C CA . LYS A 1 88 ? 4.031 -2.204 4.653 1.00 93.81 88 LYS A CA 1
ATOM 709 C C . LYS A 1 88 ? 4.161 -2.778 3.237 1.00 93.81 88 LYS A C 1
ATOM 711 O O . LYS A 1 88 ? 5.178 -2.574 2.581 1.00 93.81 88 LYS A O 1
ATOM 716 N N . ASP A 1 89 ? 3.126 -3.439 2.723 1.00 93.19 89 ASP A N 1
ATOM 717 C CA . ASP A 1 89 ? 3.114 -3.935 1.340 1.00 93.19 89 ASP A CA 1
ATOM 718 C C . ASP A 1 89 ? 3.239 -2.786 0.330 1.00 93.19 89 ASP A C 1
ATOM 720 O O . ASP A 1 89 ? 3.892 -2.913 -0.705 1.00 93.19 89 ASP A O 1
ATOM 724 N N . THR A 1 90 ? 2.652 -1.630 0.642 1.00 92.38 90 THR A N 1
ATOM 725 C CA . THR A 1 90 ? 2.740 -0.441 -0.213 1.00 92.38 90 THR A CA 1
ATOM 726 C C . THR A 1 90 ? 4.107 0.230 -0.116 1.00 92.38 90 THR A C 1
ATOM 728 O O . THR A 1 90 ? 4.632 0.678 -1.132 1.00 92.38 90 THR A O 1
ATOM 731 N N . GLU A 1 91 ? 4.714 0.266 1.070 1.00 93.25 91 GLU A N 1
ATOM 732 C CA . GLU A 1 91 ? 6.098 0.707 1.269 1.00 93.25 91 GLU A CA 1
ATOM 733 C C . GLU A 1 91 ? 7.052 -0.149 0.428 1.00 93.25 91 GLU A C 1
ATOM 735 O O . GLU A 1 91 ? 7.882 0.397 -0.296 1.00 93.25 91 GLU A O 1
ATOM 740 N N . ASN A 1 92 ? 6.866 -1.474 0.412 1.00 92.75 92 ASN A N 1
ATOM 741 C CA . ASN A 1 92 ? 7.641 -2.385 -0.436 1.00 92.75 92 ASN A CA 1
ATOM 742 C C . ASN A 1 92 ? 7.491 -2.057 -1.931 1.00 92.75 92 ASN A C 1
ATOM 744 O O . ASN A 1 92 ? 8.487 -2.027 -2.654 1.00 92.75 92 ASN A O 1
ATOM 748 N N . ILE A 1 93 ? 6.271 -1.746 -2.394 1.00 91.12 93 ILE A N 1
ATOM 749 C CA . ILE A 1 93 ? 6.045 -1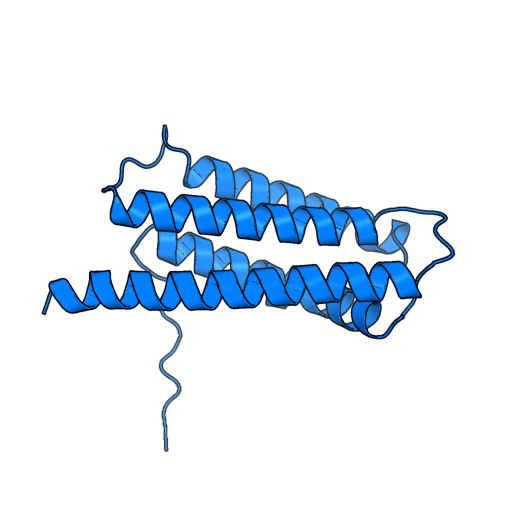.267 -3.769 1.00 91.12 93 ILE A CA 1
ATOM 750 C C . ILE A 1 93 ? 6.841 0.020 -4.020 1.00 91.12 93 ILE A C 1
ATOM 752 O O . ILE A 1 93 ? 7.532 0.131 -5.032 1.00 91.12 93 ILE A O 1
ATOM 756 N N . VAL A 1 94 ? 6.764 1.001 -3.117 1.00 90.81 94 VAL A N 1
ATOM 757 C CA . VAL A 1 94 ? 7.471 2.284 -3.267 1.00 90.81 94 VAL A CA 1
ATOM 758 C C . VAL A 1 94 ? 8.988 2.084 -3.282 1.00 90.81 94 VAL A C 1
ATOM 760 O O . VAL A 1 94 ? 9.663 2.691 -4.111 1.00 90.81 94 VAL A O 1
ATOM 763 N N . HIS A 1 95 ? 9.529 1.207 -2.435 1.00 90.88 95 HIS A N 1
ATOM 764 C CA . HIS A 1 95 ? 10.949 0.859 -2.437 1.00 90.88 95 HIS A CA 1
ATOM 765 C C . HIS A 1 95 ? 11.379 0.235 -3.767 1.00 90.88 95 HIS A C 1
ATOM 767 O O . HIS A 1 95 ? 12.312 0.739 -4.392 1.00 90.88 95 HIS A O 1
ATOM 773 N N . ALA A 1 96 ? 10.645 -0.765 -4.265 1.00 88.31 96 ALA A N 1
ATOM 774 C CA . ALA A 1 96 ? 10.926 -1.391 -5.558 1.00 88.31 96 ALA A CA 1
ATOM 775 C C . ALA A 1 96 ? 10.892 -0.378 -6.722 1.00 88.31 96 ALA A C 1
ATOM 777 O O . ALA A 1 96 ? 11.681 -0.470 -7.669 1.00 88.31 96 ALA A O 1
ATOM 778 N N . LEU A 1 97 ? 10.006 0.620 -6.647 1.00 87.06 97 LEU A N 1
ATOM 779 C CA . LEU A 1 97 ? 9.904 1.712 -7.620 1.00 87.06 97 LEU A CA 1
ATOM 780 C C . LEU A 1 97 ? 11.018 2.761 -7.498 1.00 87.06 97 LEU A C 1
ATOM 782 O O . LEU A 1 97 ? 11.305 3.449 -8.480 1.00 87.06 97 LEU A O 1
ATOM 786 N N . ASN A 1 98 ? 11.608 2.915 -6.313 1.00 86.50 98 ASN A N 1
ATOM 787 C CA . ASN A 1 98 ? 12.640 3.910 -6.030 1.00 86.50 98 ASN A CA 1
ATOM 788 C C . ASN A 1 98 ? 14.072 3.377 -6.225 1.00 86.50 98 ASN A C 1
ATOM 790 O O . ASN A 1 98 ? 15.020 4.155 -6.262 1.00 86.50 98 ASN A O 1
ATOM 794 N N . GLU A 1 99 ? 14.250 2.066 -6.372 1.00 83.62 99 GLU A N 1
ATOM 795 C CA . GLU A 1 99 ? 15.547 1.465 -6.685 1.00 83.62 99 GLU A CA 1
ATOM 796 C C . GLU A 1 99 ? 16.059 1.875 -8.076 1.00 83.62 99 GLU A C 1
ATOM 798 O O . GLU A 1 99 ? 15.451 1.569 -9.110 1.00 83.62 99 GLU A O 1
ATOM 803 N N . GLU A 1 100 ? 17.219 2.534 -8.105 1.00 70.75 100 GLU A N 1
ATOM 804 C CA . GLU A 1 100 ? 17.948 2.858 -9.332 1.00 70.75 100 GLU A CA 1
ATOM 805 C C . GLU A 1 100 ? 18.710 1.640 -9.884 1.00 70.75 100 GLU A C 1
ATOM 807 O O . GLU A 1 100 ? 19.138 0.761 -9.145 1.00 70.75 100 GLU A O 1
ATOM 812 N N . GLY A 1 101 ? 18.906 1.591 -11.206 1.00 63.97 101 GLY A N 1
ATOM 813 C CA . GLY A 1 101 ? 19.829 0.640 -11.843 1.00 63.97 101 GLY A CA 1
ATOM 814 C C . GLY A 1 101 ? 19.289 -0.767 -12.122 1.00 63.97 101 GLY A C 1
ATOM 815 O O . GLY A 1 101 ? 19.964 -1.532 -12.803 1.00 63.97 101 GLY A O 1
ATOM 816 N N . SER A 1 102 ? 18.074 -1.109 -11.688 1.00 61.69 102 SER A N 1
ATOM 817 C CA . SER A 1 102 ? 17.452 -2.380 -12.079 1.00 61.69 102 SER A CA 1
ATOM 818 C C . SER A 1 102 ? 16.983 -2.329 -13.539 1.00 61.69 102 SER A C 1
ATOM 820 O O . SER A 1 102 ? 16.120 -1.522 -13.896 1.00 61.69 102 SER A O 1
ATOM 822 N N . SER A 1 103 ? 17.566 -3.182 -14.383 1.00 64.75 103 SER A N 1
ATOM 823 C CA . SER A 1 103 ? 17.123 -3.434 -15.762 1.00 64.75 103 SER A CA 1
ATOM 824 C C . SER A 1 103 ? 15.936 -4.398 -15.842 1.00 64.75 103 SER A C 1
ATOM 826 O O . SER A 1 103 ? 15.342 -4.540 -16.908 1.00 64.75 103 SER A O 1
ATOM 828 N N . ASP A 1 104 ? 15.581 -5.043 -14.729 1.00 79.88 104 ASP A N 1
ATOM 829 C CA . ASP A 1 104 ? 14.547 -6.071 -14.665 1.00 79.88 104 ASP A CA 1
ATOM 830 C C . ASP A 1 104 ? 13.176 -5.470 -14.315 1.00 79.88 104 ASP A C 1
ATOM 832 O O . ASP A 1 104 ? 12.641 -5.599 -13.209 1.00 79.88 104 ASP A O 1
ATOM 836 N N . TYR A 1 105 ? 12.624 -4.733 -15.279 1.00 79.69 105 TYR A N 1
ATOM 837 C CA . TYR A 1 105 ? 11.297 -4.125 -15.159 1.00 79.69 105 TYR A CA 1
ATOM 838 C C . TYR A 1 105 ? 10.176 -5.169 -15.095 1.00 79.69 105 TYR A C 1
ATOM 840 O O . TYR A 1 105 ? 9.122 -4.888 -14.524 1.00 79.69 105 TYR A O 1
ATOM 848 N N . GLU A 1 106 ? 10.396 -6.360 -15.650 1.00 82.50 106 GLU A N 1
ATOM 849 C CA . GLU A 1 106 ? 9.400 -7.427 -15.705 1.00 82.50 106 GLU A CA 1
ATOM 850 C C . GLU A 1 106 ? 9.231 -8.099 -14.339 1.00 82.50 106 GLU A C 1
ATOM 852 O O . GLU A 1 106 ? 8.112 -8.147 -13.823 1.00 82.50 106 GLU A O 1
ATOM 857 N N . SER A 1 107 ? 10.326 -8.480 -13.672 1.00 84.38 107 SER A N 1
ATOM 858 C CA . SER A 1 107 ? 10.259 -9.003 -12.300 1.00 84.38 107 SER A CA 1
ATOM 859 C C . SER A 1 107 ? 9.678 -7.980 -11.324 1.00 84.38 107 SER A C 1
ATOM 861 O O . SER A 1 107 ? 8.897 -8.335 -10.438 1.00 84.38 107 SER A O 1
ATOM 863 N N . LYS A 1 108 ? 9.981 -6.686 -11.508 1.00 85.06 108 LYS A N 1
ATOM 864 C CA . LYS A 1 108 ? 9.355 -5.612 -10.719 1.00 85.06 108 LYS A CA 1
ATOM 865 C C . LYS A 1 108 ? 7.855 -5.519 -10.963 1.00 85.06 108 LYS A C 1
ATOM 867 O O . LYS A 1 108 ? 7.099 -5.363 -10.007 1.00 85.06 108 LYS A O 1
ATOM 872 N N . ALA A 1 109 ? 7.412 -5.614 -12.215 1.00 87.12 109 ALA A N 1
ATOM 873 C CA . ALA A 1 109 ? 5.992 -5.590 -12.543 1.00 87.12 109 ALA A CA 1
ATOM 874 C C . ALA A 1 109 ? 5.247 -6.767 -11.891 1.00 87.12 109 ALA A C 1
ATOM 876 O O . ALA A 1 109 ? 4.169 -6.557 -11.332 1.00 87.12 109 ALA A O 1
ATOM 877 N N . ILE A 1 110 ? 5.839 -7.969 -11.903 1.00 87.94 110 ILE A N 1
ATOM 878 C CA . ILE A 1 110 ? 5.295 -9.167 -11.244 1.00 87.94 110 ILE A CA 1
ATOM 879 C C . ILE A 1 110 ? 5.189 -8.943 -9.731 1.00 87.94 110 ILE A C 1
ATOM 881 O O . ILE A 1 110 ? 4.090 -9.027 -9.185 1.00 87.94 110 ILE A O 1
ATOM 885 N N . LEU A 1 111 ? 6.282 -8.539 -9.073 1.00 88.94 111 LEU A N 1
ATOM 886 C CA . LEU A 1 111 ? 6.302 -8.262 -7.632 1.00 88.94 111 LEU A CA 1
ATOM 887 C C . LEU A 1 111 ? 5.240 -7.230 -7.227 1.00 88.94 111 LEU A C 1
ATOM 889 O O . LEU A 1 111 ? 4.494 -7.426 -6.268 1.00 88.94 111 LEU A O 1
ATOM 893 N N . ILE A 1 112 ? 5.156 -6.117 -7.960 1.00 88.44 112 ILE A N 1
ATOM 894 C CA . ILE A 1 112 ? 4.191 -5.050 -7.674 1.00 88.44 112 ILE A CA 1
ATOM 895 C C . ILE A 1 112 ? 2.757 -5.563 -7.847 1.00 88.44 112 ILE A C 1
ATOM 897 O O . ILE A 1 112 ? 1.882 -5.202 -7.059 1.00 88.44 112 ILE A O 1
ATOM 901 N N . LYS A 1 113 ? 2.503 -6.404 -8.854 1.00 90.50 113 LYS A N 1
ATOM 902 C CA . LYS A 1 113 ? 1.184 -6.997 -9.095 1.00 90.50 113 LYS A CA 1
ATOM 903 C C . LYS A 1 113 ? 0.781 -7.955 -7.973 1.00 90.50 113 LYS A C 1
ATOM 905 O O . LYS A 1 113 ? -0.358 -7.884 -7.511 1.00 90.50 113 LYS A O 1
ATOM 910 N N . ASP A 1 114 ? 1.703 -8.781 -7.492 1.00 89.94 114 ASP A N 1
ATOM 911 C CA . ASP A 1 114 ? 1.452 -9.704 -6.381 1.00 89.94 114 ASP A CA 1
ATOM 912 C C . ASP A 1 114 ? 1.151 -8.947 -5.084 1.00 89.94 114 ASP A C 1
ATOM 914 O O . ASP A 1 114 ? 0.155 -9.226 -4.411 1.00 89.94 114 ASP A O 1
ATOM 918 N N . LEU A 1 115 ? 1.927 -7.900 -4.785 1.00 88.75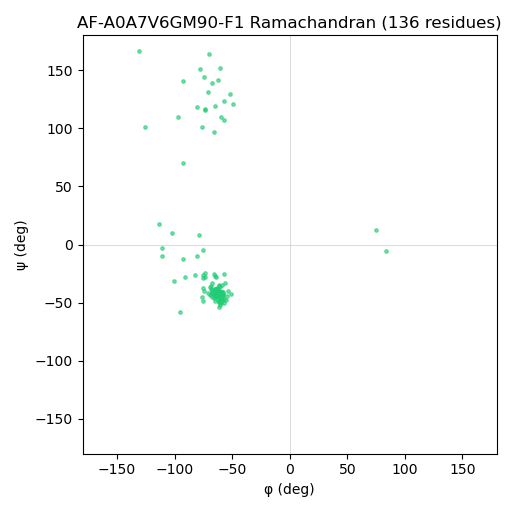 115 LEU A N 1
ATOM 919 C CA . LEU A 1 115 ? 1.667 -7.020 -3.642 1.00 88.75 115 LEU A CA 1
ATOM 920 C C . LEU A 1 115 ? 0.319 -6.293 -3.773 1.00 88.75 115 LEU A C 1
ATOM 922 O O . LEU A 1 115 ? -0.417 -6.173 -2.794 1.00 88.75 115 LEU A O 1
ATOM 926 N N . GLN A 1 116 ? -0.062 -5.846 -4.975 1.00 88.62 116 GLN A N 1
ATOM 927 C CA . GLN A 1 116 ? -1.387 -5.260 -5.203 1.00 88.62 116 GLN A CA 1
ATOM 928 C C . GLN A 1 116 ? -2.525 -6.249 -4.944 1.00 88.62 116 GLN A C 1
ATOM 930 O O . GLN A 1 116 ? -3.546 -5.861 -4.370 1.00 88.62 116 GLN A O 1
ATOM 935 N N . ASN A 1 117 ? -2.370 -7.507 -5.357 1.00 89.06 117 ASN A N 1
ATOM 936 C CA . ASN A 1 117 ? -3.360 -8.547 -5.092 1.00 89.06 117 ASN A CA 1
ATOM 937 C C . ASN A 1 117 ? -3.496 -8.792 -3.585 1.00 89.06 117 ASN A C 1
ATOM 939 O O . ASN A 1 117 ? -4.611 -8.727 -3.065 1.00 89.06 117 ASN A O 1
ATOM 943 N N . ALA A 1 118 ? -2.376 -8.921 -2.870 1.00 88.00 118 ALA A N 1
ATOM 944 C CA . ALA A 1 118 ? -2.370 -9.070 -1.416 1.00 88.00 118 ALA A CA 1
ATOM 945 C C . ALA A 1 118 ? -3.051 -7.884 -0.702 1.00 88.00 118 ALA A C 1
ATOM 947 O O . ALA A 1 118 ? -3.861 -8.079 0.206 1.00 88.00 118 ALA A O 1
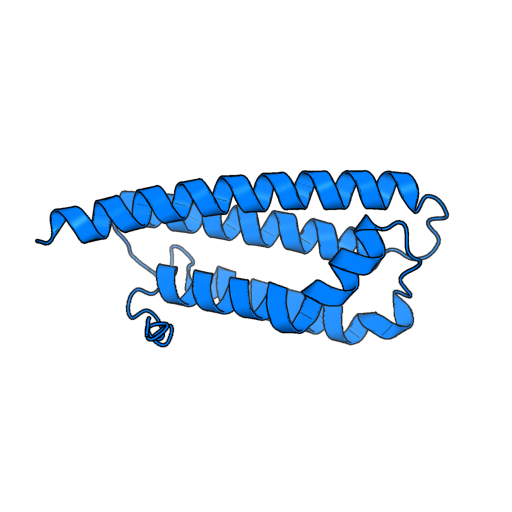ATOM 948 N N . ILE A 1 119 ? -2.792 -6.645 -1.138 1.00 87.50 119 ILE A N 1
ATOM 949 C CA . ILE A 1 119 ? -3.464 -5.446 -0.608 1.00 87.50 119 ILE A CA 1
ATOM 950 C C . ILE A 1 119 ? -4.980 -5.508 -0.853 1.00 87.50 119 ILE A C 1
ATOM 952 O O . ILE A 1 119 ? -5.769 -5.135 0.020 1.00 87.50 119 ILE A O 1
ATOM 956 N N . ASN A 1 120 ? -5.416 -5.968 -2.028 1.00 86.94 120 ASN A N 1
ATOM 957 C CA . ASN A 1 120 ? -6.839 -6.077 -2.356 1.00 86.94 120 ASN A CA 1
ATOM 958 C C . ASN A 1 120 ? -7.554 -7.142 -1.506 1.00 86.94 120 ASN A C 1
ATOM 960 O O . ASN A 1 120 ? -8.670 -6.896 -1.043 1.00 86.94 120 ASN A O 1
ATOM 964 N N . GLU A 1 121 ? -6.909 -8.277 -1.240 1.00 88.12 121 GLU A N 1
ATOM 965 C CA . GLU A 1 121 ? -7.423 -9.325 -0.346 1.00 88.12 121 GLU A CA 1
ATOM 966 C C . GLU A 1 121 ? -7.540 -8.834 1.103 1.00 88.12 121 GLU A C 1
ATOM 968 O O . GLU A 1 121 ? -8.579 -8.999 1.758 1.00 88.12 121 GLU A O 1
ATOM 973 N N . LYS A 1 122 ? -6.511 -8.134 1.594 1.00 88.69 122 LYS A N 1
ATOM 974 C CA . LYS A 1 122 ? -6.527 -7.488 2.913 1.00 88.69 122 LYS A CA 1
ATOM 975 C C . LYS A 1 122 ? -7.644 -6.446 3.017 1.00 88.69 122 LYS A C 1
ATOM 977 O O . LYS A 1 122 ? -8.402 -6.449 3.990 1.00 88.69 122 LYS A O 1
ATOM 982 N N . ARG A 1 123 ? -7.844 -5.619 1.981 1.00 80.44 123 ARG A N 1
ATOM 983 C CA . ARG A 1 123 ? -8.977 -4.676 1.895 1.00 80.44 123 ARG A CA 1
ATOM 984 C C . ARG A 1 123 ? -10.331 -5.373 1.964 1.00 80.44 123 ARG A C 1
ATOM 986 O O . ARG A 1 123 ? -11.224 -4.874 2.649 1.00 80.44 123 ARG A O 1
ATOM 993 N N . ALA A 1 124 ? -10.510 -6.488 1.256 1.00 82.62 124 ALA A N 1
ATOM 994 C CA . ALA A 1 124 ? -11.755 -7.252 1.297 1.00 82.62 124 ALA A CA 1
ATOM 995 C C . ALA A 1 124 ? -12.026 -7.785 2.714 1.00 82.62 124 ALA A C 1
ATOM 997 O O . ALA A 1 124 ? -13.130 -7.625 3.237 1.00 82.62 124 ALA A O 1
ATOM 998 N N . THR A 1 125 ? -10.985 -8.301 3.371 1.00 83.88 125 THR A N 1
ATOM 999 C CA . THR A 1 125 ? -11.042 -8.788 4.757 1.00 83.88 125 THR A CA 1
ATOM 1000 C C . THR A 1 125 ? -11.436 -7.680 5.735 1.00 83.88 125 THR A C 1
ATOM 1002 O O . THR A 1 125 ? -12.326 -7.869 6.563 1.00 83.88 125 THR A O 1
ATOM 1005 N N . ILE A 1 126 ? -10.817 -6.501 5.629 1.00 80.38 126 ILE A N 1
ATOM 1006 C CA . ILE A 1 126 ? -11.147 -5.341 6.468 1.00 80.38 126 ILE A CA 1
ATOM 1007 C C . ILE A 1 126 ? -12.592 -4.896 6.252 1.00 80.38 126 ILE A C 1
ATOM 1009 O O . ILE A 1 126 ? -13.299 -4.653 7.225 1.00 80.38 126 ILE A O 1
ATOM 1013 N N . ARG A 1 127 ? -13.053 -4.797 4.999 1.00 72.81 127 ARG A N 1
ATOM 1014 C CA . ARG A 1 127 ? -14.437 -4.394 4.704 1.00 72.81 127 ARG A CA 1
ATOM 1015 C C . ARG A 1 127 ? -15.455 -5.365 5.289 1.00 72.81 127 ARG A C 1
ATOM 1017 O O . ARG A 1 127 ? -16.463 -4.904 5.810 1.00 72.81 127 ARG A O 1
ATOM 1024 N N . SER A 1 128 ? -15.185 -6.671 5.233 1.00 72.44 128 SER A N 1
ATOM 1025 C CA . SER A 1 128 ? -16.032 -7.675 5.891 1.00 72.44 128 SER A CA 1
ATOM 1026 C C . SER A 1 128 ? -16.087 -7.430 7.398 1.00 72.44 128 SER A C 1
ATOM 1028 O O . SER A 1 128 ? -17.166 -7.261 7.950 1.00 72.44 128 SER A O 1
ATOM 1030 N N . LYS A 1 129 ? -14.924 -7.297 8.047 1.00 69.50 129 LYS A N 1
ATOM 1031 C CA . LYS A 1 129 ? -14.842 -7.105 9.502 1.00 69.50 129 LYS A CA 1
ATOM 1032 C C . LYS A 1 129 ? -15.475 -5.799 9.980 1.00 69.50 129 LYS A C 1
ATOM 1034 O O . LYS A 1 129 ? -16.115 -5.785 11.023 1.00 69.50 129 LYS A O 1
ATOM 1039 N N . LEU A 1 130 ? -15.299 -4.700 9.245 1.00 65.88 130 LEU A N 1
ATOM 1040 C CA . LEU A 1 130 ? -15.917 -3.417 9.591 1.00 65.88 130 LEU A CA 1
ATOM 1041 C C . LEU A 1 130 ? -17.438 -3.457 9.421 1.00 65.88 130 LEU A C 1
ATOM 1043 O O . LEU A 1 130 ? -18.145 -2.875 10.236 1.00 65.88 130 LEU A O 1
ATOM 1047 N N . ARG A 1 131 ? -17.942 -4.178 8.411 1.00 64.81 131 ARG A N 1
ATOM 1048 C CA . ARG A 1 131 ? -19.382 -4.389 8.230 1.00 64.81 131 ARG A CA 1
ATOM 1049 C C . ARG A 1 131 ? -19.982 -5.204 9.376 1.00 64.81 131 ARG A C 1
ATOM 1051 O O . ARG A 1 131 ? -21.067 -4.863 9.825 1.00 64.81 131 ARG A O 1
ATOM 1058 N N . ASP A 1 132 ? -19.270 -6.215 9.871 1.00 52.47 132 ASP A N 1
ATOM 1059 C CA . ASP A 1 132 ? -19.710 -7.004 11.030 1.00 52.47 132 ASP A CA 1
ATOM 1060 C C . ASP A 1 132 ? -19.762 -6.145 12.309 1.00 52.47 132 ASP A C 1
ATOM 1062 O O . ASP A 1 132 ? -20.698 -6.249 13.092 1.00 52.47 132 ASP A O 1
ATOM 1066 N N . VAL A 1 133 ? -18.805 -5.225 12.493 1.00 49.47 133 VAL A N 1
ATOM 1067 C CA . VAL A 1 133 ? -18.792 -4.288 13.634 1.00 49.47 133 VAL A CA 1
ATOM 1068 C C . VAL A 1 133 ? -19.916 -3.244 13.548 1.00 49.47 133 VAL A C 1
ATOM 1070 O O . VAL A 1 133 ? -20.484 -2.887 14.575 1.00 49.47 133 VAL A O 1
ATOM 1073 N N . GLU A 1 134 ? -20.259 -2.754 12.352 1.00 41.75 134 GLU A N 1
ATOM 1074 C CA . GLU A 1 134 ? -21.396 -1.837 12.156 1.00 41.75 134 GLU A CA 1
ATOM 1075 C C . GLU A 1 134 ? -22.760 -2.552 12.220 1.00 41.75 134 GLU A C 1
ATOM 1077 O O . GLU A 1 134 ? -23.750 -1.935 12.609 1.00 41.75 134 GLU A O 1
ATOM 1082 N N . SER A 1 135 ? -22.824 -3.840 11.862 1.00 34.06 135 SER A N 1
ATOM 1083 C CA . SER A 1 135 ? -24.051 -4.648 11.900 1.00 34.06 135 SER A CA 1
ATOM 1084 C C . SER A 1 135 ? -24.477 -5.042 13.315 1.00 34.06 135 SER A C 1
ATOM 1086 O O . SER A 1 135 ? -25.666 -5.235 13.534 1.00 34.06 135 SER A O 1
ATOM 1088 N N . ASP A 1 136 ? -23.540 -5.154 14.261 1.00 33.72 136 ASP A N 1
ATOM 1089 C CA . ASP A 1 136 ? -23.831 -5.501 15.664 1.00 33.72 136 ASP A CA 1
ATOM 1090 C C . ASP A 1 136 ? -24.448 -4.325 16.464 1.00 33.72 136 ASP A C 1
ATOM 1092 O O . ASP A 1 136 ? -24.811 -4.489 17.628 1.00 33.72 136 ASP A O 1
ATOM 1096 N N . TYR A 1 137 ? -24.567 -3.135 15.859 1.00 30.75 137 TYR A N 1
ATOM 1097 C CA . TYR A 1 137 ? -25.084 -1.907 16.484 1.00 30.75 137 TYR A CA 1
ATOM 1098 C C . TYR A 1 137 ? -26.424 -1.411 15.904 1.00 30.75 137 TYR A C 1
ATOM 1100 O O . TYR A 1 137 ? -26.791 -0.254 16.132 1.00 30.75 137 TYR A O 1
ATOM 1108 N N . TYR A 1 138 ? -27.164 -2.270 15.192 1.00 34.69 138 TYR A N 1
ATOM 1109 C CA . TYR A 1 138 ? -28.529 -1.994 14.721 1.00 34.69 138 TYR A CA 1
ATOM 1110 C C . TYR A 1 138 ? -29.553 -2.985 15.268 1.00 34.69 138 TYR A C 1
ATOM 1112 O O . TYR A 1 138 ? -29.277 -4.203 15.233 1.00 34.69 138 TYR A O 1
#

Solvent-accessible surface area (backbone atoms only — not comparable to full-atom values): 7918 Å² total; per-residue (Å²): 134,85,77,76,74,75,85,70,81,51,87,49,70,68,51,35,47,51,52,51,52,50,46,43,44,64,73,73,46,38,67,59,51,55,39,30,56,71,51,42,90,72,60,28,86,84,39,45,70,58,51,53,51,52,52,52,54,49,50,54,50,51,54,62,61,26,75,87,70,38,85,69,56,74,71,54,48,55,46,46,54,51,50,51,50,43,50,51,47,47,50,53,43,50,49,67,54,52,56,76,89,72,84,60,43,58,64,50,16,51,52,45,47,52,42,50,50,54,42,51,53,50,50,51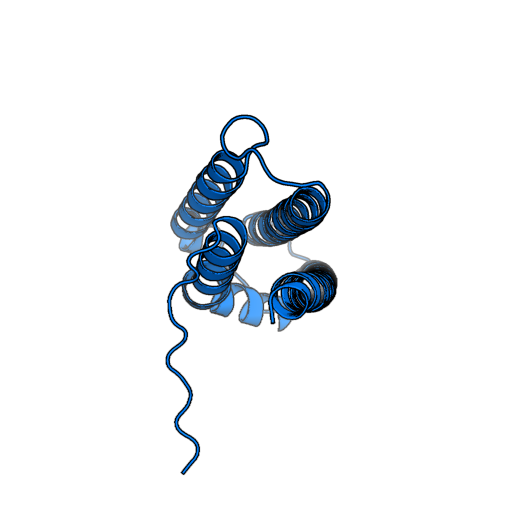,54,45,52,52,53,52,48,53,62,59,56,76,75,112